Protein AF-A0A1N6JEG5-F1 (afdb_monomer)

Solvent-accessible surface area (backbone atoms only — not comparable to full-atom values): 3666 Å² total; per-residue (Å²): 121,67,66,85,42,55,73,37,43,24,32,38,36,30,46,50,97,88,70,45,81,46,76,48,71,59,26,27,30,72,45,62,59,95,55,37,36,33,33,32,39,83,89,64,52,75,47,79,46,55,63,80,40,91,42,44,73,50,75,42,77,61,131

Secondary structure (DSSP, 8-state):
-GGGGTT-EEEEEEE-TTS-EEEEEEEEEEEEETTEEEEE-TTS-EEEEETTSTTEEEEEE--

Nearest PDB structures (foldseek):
  5n76-assembly2_C  TM=5.832E-01  e=2.425E-01  Rhodospirillum rubrum
  6y8w-assembly1_B  TM=6.202E-01  e=2.874E-01  Rhodospirillum rubrum
  4l0j-assembly1_A  TM=4.511E-01  e=6.980E-02  Esch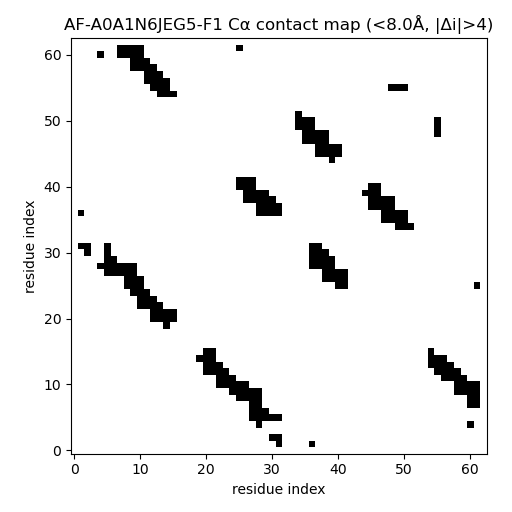erichia coli
  1d1b-assembly1_A  TM=4.656E-01  e=6.347E-01  Dictyostelium discoideum
  1mmn-assembly1_A  TM=4.765E-01  e=7.522E-01  Dictyostelium discoideum

Structure (mmCIF, N/CA/C/O backbone):
data_AF-A0A1N6JEG5-F1
#
_entry.id   AF-A0A1N6JEG5-F1
#
loop_
_atom_site.group_PDB
_atom_site.id
_atom_site.type_symbol
_atom_site.label_atom_id
_atom_site.label_alt_id
_atom_site.label_comp_id
_atom_site.label_asym_id
_atom_site.label_entity_id
_atom_site.label_seq_id
_atom_site.pdbx_PDB_ins_code
_atom_site.Cartn_x
_atom_site.Cartn_y
_atom_site.Cartn_z
_atom_site.occupancy
_atom_site.B_iso_or_equiv
_atom_site.auth_seq_id
_atom_site.auth_comp_id
_atom_site.auth_asym_id
_atom_site.auth_atom_id
_atom_site.pdbx_PDB_model_num
ATOM 1 N N . MET A 1 1 ? -7.278 -8.816 6.610 1.00 76.69 1 MET A N 1
ATOM 2 C CA . MET A 1 1 ? -5.837 -8.820 6.949 1.00 76.69 1 MET A CA 1
ATOM 3 C C . MET A 1 1 ? -5.308 -7.404 7.103 1.00 76.69 1 MET A C 1
ATOM 5 O O . MET A 1 1 ? -4.736 -7.130 8.137 1.00 76.69 1 MET A O 1
ATOM 9 N N . PHE A 1 2 ? -5.520 -6.490 6.145 1.00 85.88 2 PHE A N 1
ATOM 10 C CA . PHE A 1 2 ? -5.117 -5.086 6.339 1.00 85.88 2 PHE A CA 1
ATOM 11 C C . PHE A 1 2 ? -6.030 -4.298 7.294 1.00 85.88 2 PHE A C 1
ATOM 13 O O . PHE A 1 2 ? -5.580 -3.313 7.864 1.00 85.88 2 PHE A O 1
ATOM 20 N N . GLU A 1 3 ? -7.276 -4.734 7.507 1.00 88.00 3 GLU A N 1
ATOM 21 C CA . GLU A 1 3 ? -8.206 -4.090 8.453 1.00 88.00 3 GLU A CA 1
ATOM 22 C C . GLU A 1 3 ? -7.634 -3.987 9.875 1.00 88.00 3 GLU A C 1
ATOM 24 O O . GLU A 1 3 ? -7.838 -2.976 10.542 1.00 88.00 3 GLU A O 1
ATOM 29 N N . ASP A 1 4 ? -6.843 -4.978 10.297 1.00 87.75 4 ASP A N 1
ATOM 30 C CA . ASP A 1 4 ? -6.193 -5.006 11.613 1.00 87.75 4 ASP A CA 1
ATOM 31 C C . ASP A 1 4 ? -5.095 -3.936 11.762 1.00 87.75 4 ASP A C 1
ATOM 33 O O . ASP A 1 4 ? -4.649 -3.657 12.871 1.00 87.75 4 ASP A O 1
ATOM 37 N N . PHE A 1 5 ? -4.656 -3.322 10.658 1.00 89.12 5 PHE A N 1
ATOM 38 C CA . PHE A 1 5 ? -3.620 -2.285 10.636 1.00 89.12 5 PHE A CA 1
ATOM 39 C C . PHE A 1 5 ? -4.196 -0.868 10.485 1.00 89.12 5 PHE A C 1
ATOM 41 O O . PHE A 1 5 ? -3.438 0.091 10.330 1.00 89.12 5 PHE A O 1
ATOM 48 N N . ILE A 1 6 ? -5.525 -0.695 10.460 1.00 94.69 6 ILE A N 1
ATOM 49 C CA . ILE A 1 6 ? -6.139 0.632 10.309 1.00 94.69 6 ILE A CA 1
ATOM 50 C C . ILE A 1 6 ? -5.760 1.516 11.506 1.00 94.69 6 ILE A C 1
ATOM 52 O O . ILE A 1 6 ? -6.022 1.182 12.655 1.00 94.69 6 ILE A O 1
ATOM 56 N N . GLY A 1 7 ? -5.187 2.684 11.214 1.00 95.12 7 GLY A N 1
ATOM 57 C CA . GLY A 1 7 ? -4.659 3.635 12.193 1.00 95.12 7 GLY A CA 1
ATOM 58 C C . GLY A 1 7 ? -3.151 3.515 12.420 1.00 95.12 7 GLY A C 1
ATOM 59 O O . GLY A 1 7 ? -2.542 4.473 12.901 1.00 95.12 7 GLY A O 1
ATOM 60 N N . GLU A 1 8 ? -2.534 2.411 12.000 1.00 95.69 8 GLU A N 1
ATOM 61 C CA . GLU A 1 8 ? -1.118 2.141 12.233 1.00 95.69 8 GLU A CA 1
ATOM 62 C C . GLU A 1 8 ? -0.211 2.773 11.176 1.00 95.69 8 GLU A C 1
ATOM 64 O O . GLU A 1 8 ? -0.599 3.004 10.022 1.00 95.69 8 GLU A O 1
ATOM 69 N N . LYS A 1 9 ? 1.034 3.056 11.579 1.00 96.69 9 LYS A N 1
ATOM 70 C CA . LYS A 1 9 ? 2.090 3.473 10.653 1.00 96.69 9 LYS A CA 1
ATOM 71 C C . LYS A 1 9 ? 2.659 2.257 9.943 1.00 96.69 9 LYS A C 1
ATOM 73 O O . LYS A 1 9 ? 3.027 1.266 10.563 1.00 96.69 9 LYS A O 1
ATOM 78 N N . ILE A 1 10 ? 2.794 2.388 8.635 1.00 95.31 10 ILE A N 1
ATOM 79 C CA . ILE A 1 10 ? 3.278 1.333 7.7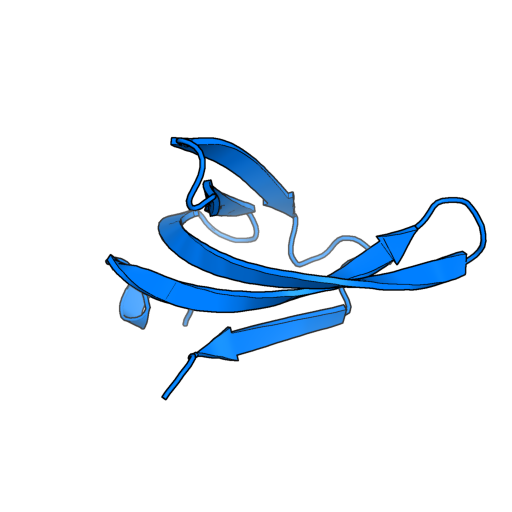64 1.00 95.31 10 ILE A CA 1
ATOM 80 C C . ILE A 1 10 ? 4.443 1.809 6.902 1.00 95.31 10 ILE A C 1
ATOM 82 O O . ILE A 1 10 ? 4.635 3.004 6.627 1.00 95.31 10 ILE A O 1
ATOM 86 N N . LYS A 1 11 ? 5.176 0.821 6.413 1.00 94.69 11 LYS A N 1
ATOM 87 C CA . LYS A 1 11 ? 6.091 0.911 5.287 1.00 94.69 11 LYS A CA 1
ATOM 88 C C . LYS A 1 11 ? 5.519 0.071 4.149 1.00 94.69 11 LYS A C 1
ATOM 90 O O . LYS A 1 11 ? 4.995 -1.011 4.389 1.00 94.69 11 LYS A O 1
ATOM 95 N N . TYR A 1 12 ? 5.629 0.549 2.917 1.00 93.88 12 TYR A N 1
ATOM 96 C CA . TYR A 1 12 ? 5.253 -0.228 1.739 1.00 93.88 12 TYR A CA 1
ATOM 97 C C . TYR A 1 12 ? 6.269 -0.055 0.612 1.00 93.88 12 TYR A C 1
ATOM 99 O O . TYR A 1 12 ? 6.938 0.980 0.523 1.00 93.88 12 TYR A O 1
ATOM 107 N N . VAL A 1 13 ? 6.384 -1.081 -0.229 1.00 95.81 13 VAL A N 1
ATOM 108 C CA . VAL A 1 13 ? 7.324 -1.137 -1.354 1.00 95.81 13 VAL A CA 1
ATOM 109 C C . VAL A 1 13 ? 6.553 -1.304 -2.659 1.00 95.81 13 VAL A C 1
ATOM 111 O O . VAL A 1 13 ? 5.639 -2.131 -2.752 1.00 95.81 13 VAL A O 1
ATOM 114 N N .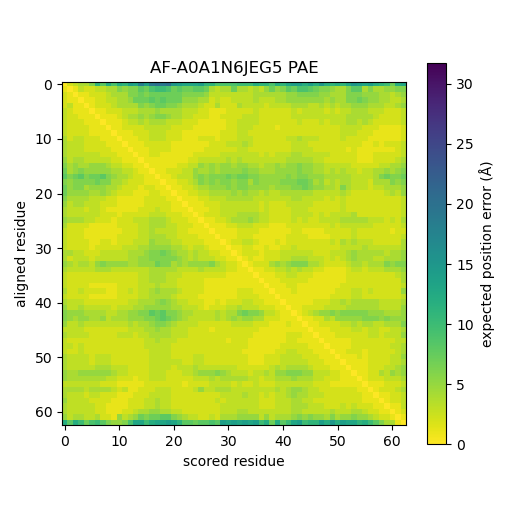 GLN A 1 14 ? 6.919 -0.507 -3.661 1.00 95.69 14 GLN A N 1
ATOM 115 C CA . GLN A 1 14 ? 6.383 -0.584 -5.017 1.00 95.69 14 GLN A CA 1
ATOM 116 C C . GLN A 1 14 ? 7.501 -0.577 -6.055 1.00 95.69 14 GLN A C 1
ATOM 118 O O . GLN A 1 14 ? 8.602 -0.124 -5.771 1.00 95.69 14 GLN A O 1
ATOM 123 N N . ILE A 1 15 ? 7.192 -1.041 -7.261 1.00 96.12 15 ILE A N 1
ATOM 124 C CA . ILE A 1 15 ? 8.052 -0.910 -8.436 1.00 96.12 15 ILE A CA 1
ATOM 125 C C . ILE A 1 15 ? 7.643 0.359 -9.199 1.00 96.12 15 ILE A C 1
ATOM 127 O O . ILE A 1 15 ? 6.449 0.575 -9.442 1.00 96.12 15 ILE A O 1
ATOM 131 N N . ASP A 1 16 ? 8.609 1.209 -9.540 1.00 93.56 16 ASP A N 1
ATOM 132 C CA . ASP A 1 16 ? 8.406 2.407 -10.357 1.00 93.56 16 ASP A CA 1
ATOM 133 C C . ASP A 1 16 ? 8.359 2.096 -11.867 1.00 93.56 16 ASP A C 1
ATOM 135 O O . ASP A 1 16 ? 8.403 0.943 -12.298 1.00 93.56 16 ASP A O 1
ATOM 139 N N . GLU A 1 17 ? 8.213 3.137 -12.687 1.00 91.69 17 GLU A N 1
ATOM 140 C CA . GLU A 1 17 ? 8.116 3.005 -14.147 1.00 91.69 17 GLU A CA 1
ATOM 141 C C . GLU A 1 17 ? 9.414 2.503 -14.798 1.00 91.69 17 GLU A C 1
ATOM 143 O O . GLU A 1 17 ? 9.364 1.887 -15.864 1.00 91.69 17 GLU A O 1
ATOM 148 N N . ASP A 1 18 ? 10.557 2.708 -14.139 1.00 94.38 18 ASP A N 1
ATOM 149 C CA . ASP A 1 18 ? 11.876 2.265 -14.592 1.00 94.38 18 ASP A CA 1
ATOM 150 C C . ASP A 1 18 ? 12.210 0.842 -14.098 1.00 94.38 18 ASP A C 1
ATOM 152 O O . ASP A 1 18 ? 13.256 0.282 -14.439 1.00 94.38 18 ASP A O 1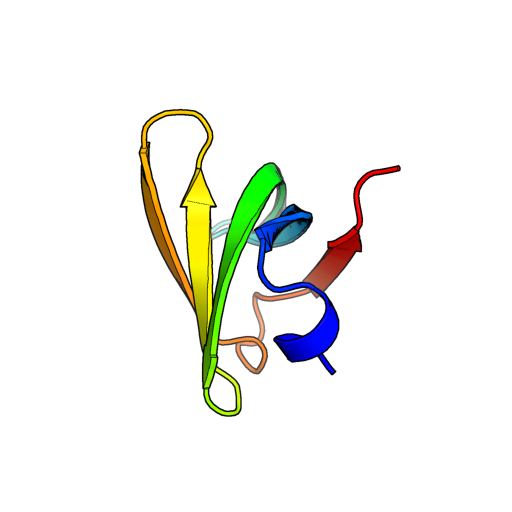
ATOM 156 N N . GLY A 1 19 ? 11.318 0.228 -13.313 1.00 93.25 19 GLY A N 1
ATOM 157 C CA . GLY A 1 19 ? 11.515 -1.092 -12.718 1.00 93.25 19 GLY A CA 1
ATOM 158 C C . GLY A 1 19 ? 12.299 -1.076 -11.401 1.00 93.25 19 GLY A C 1
ATOM 159 O O . GLY A 1 19 ? 12.669 -2.141 -10.904 1.00 93.25 19 GLY A O 1
ATOM 160 N N . GLY A 1 20 ? 12.571 0.102 -10.839 1.00 95.94 20 GLY A N 1
ATOM 161 C CA . GLY A 1 20 ? 13.226 0.283 -9.548 1.00 95.94 20 GLY A CA 1
ATOM 162 C C . GLY A 1 20 ? 12.268 0.088 -8.375 1.00 95.94 20 GLY A C 1
ATOM 163 O O . GLY A 1 20 ? 11.078 0.377 -8.465 1.00 95.94 20 GLY A O 1
ATOM 164 N N . GLU A 1 21 ? 12.780 -0.396 -7.243 1.00 96.00 21 GLU A N 1
ATOM 165 C CA . GLU A 1 21 ? 11.993 -0.483 -6.011 1.00 96.00 21 GLU A CA 1
ATOM 166 C C . GLU A 1 21 ? 11.986 0.856 -5.265 1.00 96.00 21 GLU A C 1
ATOM 168 O O . GLU A 1 21 ? 13.025 1.384 -4.861 1.00 96.00 21 GLU A O 1
ATOM 173 N N . VAL A 1 22 ? 10.789 1.374 -5.009 1.00 95.38 22 VAL A N 1
ATOM 174 C CA . VAL A 1 22 ? 10.540 2.565 -4.202 1.00 95.38 22 VAL A CA 1
ATOM 175 C C . VAL A 1 22 ? 9.911 2.146 -2.881 1.00 95.38 22 VAL A C 1
ATOM 177 O O . VAL A 1 22 ? 8.828 1.563 -2.832 1.00 95.38 22 VAL A O 1
ATOM 180 N N . THR A 1 23 ? 10.586 2.485 -1.785 1.00 95.31 23 THR A N 1
ATOM 181 C CA . THR A 1 23 ? 10.079 2.270 -0.427 1.00 95.31 23 THR A CA 1
ATOM 182 C C . THR A 1 23 ? 9.506 3.565 0.133 1.00 95.31 23 THR A C 1
ATOM 184 O O . THR A 1 23 ? 10.210 4.568 0.242 1.00 95.31 23 THR A O 1
ATOM 187 N N . THR A 1 24 ? 8.247 3.528 0.565 1.00 94.31 24 THR A N 1
ATOM 188 C CA . THR A 1 24 ? 7.610 4.629 1.294 1.00 94.31 24 THR A CA 1
ATOM 189 C C . THR A 1 24 ? 7.415 4.242 2.752 1.00 94.31 24 THR A C 1
ATOM 191 O O . THR A 1 24 ? 6.967 3.140 3.057 1.00 94.31 24 THR A O 1
ATOM 194 N N . MET A 1 25 ? 7.727 5.161 3.668 1.00 95.06 25 MET A N 1
ATOM 195 C CA . MET A 1 25 ? 7.683 4.922 5.113 1.00 95.06 25 MET A CA 1
ATOM 196 C C . MET A 1 25 ? 6.802 5.938 5.838 1.00 95.06 25 MET A C 1
ATOM 198 O O . MET A 1 25 ? 6.672 7.091 5.423 1.00 95.06 25 MET A O 1
ATOM 202 N N . GLY A 1 26 ? 6.230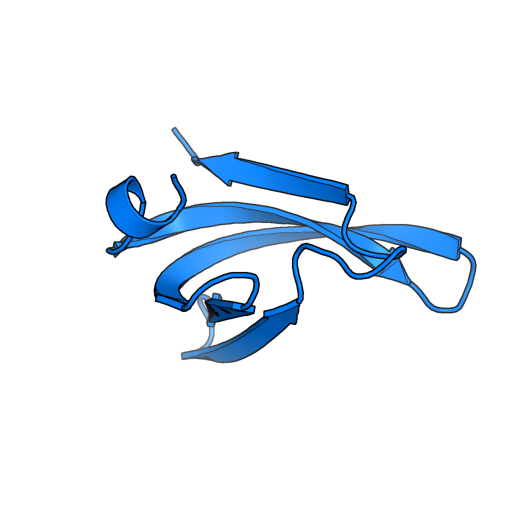 5.509 6.961 1.00 94.19 26 GLY A N 1
ATOM 203 C CA . GLY A 1 26 ? 5.515 6.366 7.903 1.00 94.19 26 GLY A CA 1
ATOM 204 C C . GLY A 1 26 ? 4.123 6.786 7.443 1.00 94.19 26 GLY A C 1
ATOM 205 O O . GLY A 1 26 ? 3.545 7.693 8.038 1.00 94.19 26 GLY A O 1
ATOM 206 N N . SER A 1 27 ? 3.586 6.159 6.395 1.00 96.19 27 SER A N 1
ATOM 207 C CA . SER A 1 27 ? 2.199 6.389 5.985 1.00 96.19 27 SER A CA 1
ATOM 208 C C . SER A 1 27 ? 1.253 5.694 6.955 1.00 96.19 27 SER A C 1
ATOM 210 O O . SER A 1 27 ? 1.556 4.608 7.430 1.00 96.19 27 SER A O 1
ATOM 212 N N . THR A 1 28 ? 0.108 6.300 7.241 1.00 97.12 28 THR A N 1
ATOM 213 C CA . THR A 1 28 ? -0.932 5.684 8.068 1.00 97.12 28 THR A CA 1
ATOM 214 C C . THR A 1 28 ? -1.938 4.965 7.182 1.00 97.12 28 THR A C 1
ATOM 216 O O . THR A 1 28 ? -2.455 5.576 6.241 1.00 97.12 28 THR A O 1
ATOM 219 N N . LEU A 1 29 ? -2.252 3.703 7.480 1.00 96.44 29 LEU A N 1
ATOM 220 C CA . LEU A 1 29 ? -3.367 3.012 6.831 1.00 96.44 29 LEU A CA 1
ATOM 221 C C . LEU A 1 29 ? -4.688 3.564 7.376 1.00 96.44 29 LEU A C 1
ATOM 223 O O . LEU A 1 29 ? -4.922 3.535 8.577 1.00 96.44 29 LEU A O 1
ATOM 227 N N . ILE A 1 30 ? -5.553 4.089 6.508 1.00 97.38 30 ILE A N 1
ATOM 228 C CA . ILE A 1 30 ? -6.812 4.736 6.925 1.00 97.38 30 ILE A CA 1
ATOM 229 C C . ILE A 1 30 ? -8.066 3.984 6.485 1.00 97.38 30 ILE A C 1
ATOM 231 O O . ILE A 1 30 ? -9.134 4.225 7.039 1.00 97.38 30 ILE A O 1
ATOM 235 N N . ASN A 1 31 ? -7.960 3.111 5.484 1.00 96.38 31 ASN A N 1
ATOM 236 C CA . ASN A 1 31 ? -9.031 2.203 5.085 1.00 96.38 31 ASN A CA 1
ATOM 237 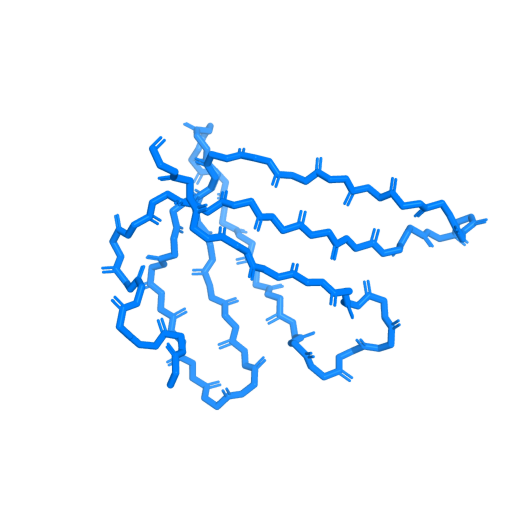C C . ASN A 1 31 ? -8.455 1.035 4.270 1.00 96.38 31 ASN A C 1
ATOM 239 O O . ASN A 1 31 ? -7.430 1.194 3.600 1.00 96.38 31 ASN A O 1
ATOM 243 N N . SER A 1 32 ? -9.157 -0.092 4.257 1.00 94.56 32 SER A N 1
ATOM 244 C CA . SER A 1 32 ? -8.944 -1.195 3.325 1.00 94.56 32 SER A CA 1
ATOM 245 C C . SER A 1 32 ? -10.288 -1.714 2.824 1.00 94.56 32 SER A C 1
ATOM 247 O O . SER A 1 32 ? -11.165 -2.012 3.627 1.00 94.56 32 SER A O 1
ATOM 249 N N . GLU A 1 33 ? -10.439 -1.849 1.511 1.00 94.31 33 GLU A N 1
ATOM 250 C CA . GLU A 1 33 ? -11.639 -2.387 0.873 1.00 94.31 33 GLU A CA 1
ATOM 251 C C . GLU A 1 33 ? -11.229 -3.411 -0.188 1.00 94.31 33 GLU A C 1
ATOM 253 O O . GLU A 1 33 ? -10.717 -3.069 -1.258 1.00 94.31 33 GLU A O 1
ATOM 258 N N . GLY A 1 34 ? -11.410 -4.695 0.130 1.00 90.75 34 GLY A N 1
ATOM 259 C CA . GLY A 1 34 ? -10.956 -5.795 -0.718 1.00 90.75 34 GLY A CA 1
ATOM 260 C C . GLY A 1 34 ? -9.447 -5.726 -0.971 1.00 90.75 34 GLY A C 1
ATOM 261 O O . GLY A 1 34 ? -8.649 -5.968 -0.069 1.00 90.75 34 GLY A O 1
ATOM 262 N N . TYR A 1 35 ? -9.068 -5.392 -2.207 1.00 92.75 35 TYR A N 1
ATOM 263 C CA . TYR A 1 35 ? -7.674 -5.274 -2.651 1.00 92.75 35 TYR A CA 1
ATOM 264 C C . TYR A 1 35 ? -7.137 -3.841 -2.637 1.00 92.75 35 TYR A C 1
ATOM 266 O O . TYR A 1 35 ? -5.950 -3.628 -2.896 1.00 92.75 35 TYR A O 1
ATOM 274 N N . LEU A 1 36 ? -7.990 -2.856 -2.360 1.00 95.44 36 LEU A N 1
ATOM 275 C CA . LEU A 1 36 ? -7.600 -1.458 -2.293 1.00 95.44 36 LEU A CA 1
ATOM 276 C C . LEU A 1 36 ? -7.276 -1.078 -0.856 1.00 95.44 36 LEU A C 1
ATOM 278 O O . LEU A 1 36 ? -8.044 -1.351 0.065 1.00 95.44 36 LEU A O 1
ATOM 282 N N . ILE A 1 37 ? -6.164 -0.381 -0.674 1.00 95.88 37 ILE A N 1
ATOM 283 C CA . ILE A 1 37 ? -5.820 0.257 0.592 1.00 95.88 37 ILE A CA 1
ATOM 284 C C . ILE A 1 37 ? -5.724 1.760 0.392 1.00 95.88 37 ILE A C 1
ATOM 286 O O . ILE A 1 37 ? -5.264 2.241 -0.646 1.00 95.88 37 ILE A O 1
AT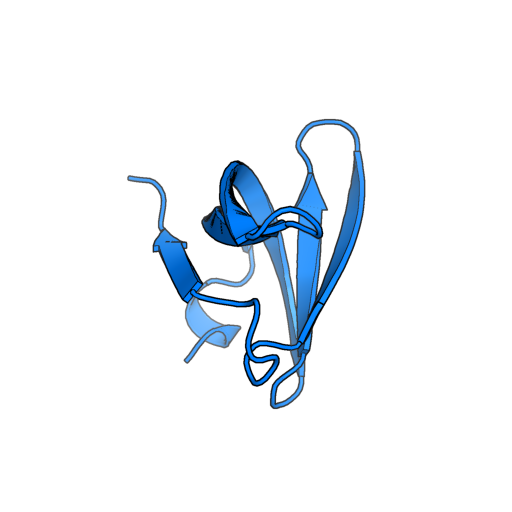OM 290 N N . LYS A 1 38 ? -6.159 2.510 1.399 1.00 96.75 38 LYS A N 1
ATOM 291 C CA . LYS A 1 38 ? -6.064 3.964 1.427 1.00 96.75 38 LYS A CA 1
ATOM 292 C C . LYS A 1 38 ? -5.084 4.367 2.513 1.00 96.75 38 LYS A C 1
ATOM 294 O O . LYS A 1 38 ? -5.247 3.990 3.671 1.00 96.75 38 LYS A O 1
ATOM 299 N N . LEU A 1 39 ? -4.094 5.155 2.130 1.00 96.88 39 LEU A N 1
ATOM 300 C CA . LEU A 1 39 ? -2.996 5.592 2.974 1.00 96.88 39 LEU A CA 1
ATOM 301 C C . LEU A 1 39 ? -3.002 7.110 3.104 1.00 96.88 39 LEU A C 1
ATOM 303 O O . LEU A 1 39 ? -3.385 7.817 2.171 1.00 96.88 39 LEU A O 1
ATOM 307 N N . LYS A 1 40 ? -2.538 7.609 4.246 1.00 97.44 40 LYS A N 1
ATOM 308 C CA . LYS A 1 40 ? -2.247 9.024 4.464 1.00 97.44 40 LYS A CA 1
ATOM 309 C C . LYS A 1 40 ? -0.762 9.193 4.766 1.00 97.44 40 LYS A C 1
ATOM 311 O O . LYS A 1 40 ? -0.279 8.699 5.782 1.00 97.44 40 LYS A O 1
ATOM 316 N N . ALA A 1 41 ? -0.042 9.889 3.897 1.00 94.31 41 ALA A N 1
ATOM 317 C CA . ALA A 1 41 ? 1.363 10.211 4.095 1.00 94.31 41 ALA A CA 1
ATOM 318 C C . ALA A 1 41 ? 1.551 11.174 5.287 1.00 94.31 41 ALA A C 1
ATOM 320 O O . ALA A 1 41 ? 0.635 11.940 5.608 1.00 94.31 41 ALA A O 1
ATOM 321 N N . PRO A 1 42 ? 2.753 11.240 5.897 1.00 90.75 42 PRO A N 1
ATOM 322 C CA . PRO A 1 42 ? 3.051 12.196 6.970 1.00 90.75 42 PRO A CA 1
ATOM 323 C C . PRO A 1 42 ? 2.760 13.660 6.609 1.00 90.75 42 PRO A C 1
ATOM 325 O O . PRO A 1 42 ? 2.409 14.457 7.473 1.00 90.75 42 PRO A O 1
ATOM 328 N N . ARG A 1 43 ? 2.889 14.013 5.323 1.00 92.56 43 ARG A N 1
ATOM 329 C CA . ARG A 1 43 ? 2.621 15.362 4.796 1.00 92.56 43 ARG A CA 1
ATOM 330 C C . ARG A 1 43 ? 1.133 15.657 4.582 1.00 92.56 43 ARG A C 1
ATOM 332 O O . ARG A 1 43 ? 0.779 16.791 4.290 1.00 92.56 43 ARG A O 1
ATOM 339 N N . GLY A 1 44 ? 0.267 14.663 4.770 1.00 92.25 44 GLY A N 1
ATOM 340 C CA . GLY A 1 44 ? -1.182 14.783 4.631 1.00 92.25 44 GLY A CA 1
ATOM 341 C C . GLY A 1 44 ? -1.738 14.278 3.301 1.00 92.25 44 GLY A C 1
ATOM 342 O O . GLY A 1 44 ? -2.953 14.096 3.219 1.00 92.25 44 GLY A O 1
ATOM 343 N N . ASP A 1 45 ? -0.880 14.003 2.315 1.00 96.19 45 ASP A N 1
ATOM 344 C CA . ASP A 1 45 ? -1.284 13.453 1.021 1.00 96.19 45 ASP A CA 1
ATOM 345 C C . ASP A 1 45 ? -1.965 12.094 1.187 1.00 96.19 45 ASP A C 1
ATOM 347 O O . ASP A 1 45 ? -1.576 11.284 2.032 1.00 96.19 45 ASP A O 1
ATOM 351 N N . ILE A 1 46 ? -2.994 11.847 0.380 1.00 96.12 46 ILE A N 1
ATOM 352 C CA . ILE A 1 46 ? -3.734 10.588 0.392 1.00 96.12 46 ILE A CA 1
ATOM 353 C C . ILE A 1 46 ? -3.388 9.791 -0.858 1.00 96.12 46 ILE A C 1
ATOM 355 O O . ILE A 1 46 ? -3.561 10.279 -1.973 1.00 96.12 46 ILE A O 1
ATOM 359 N N . THR A 1 47 ? -2.994 8.538 -0.654 1.00 94.88 47 THR A N 1
ATOM 360 C CA . THR A 1 47 ? -2.671 7.589 -1.723 1.00 94.88 47 THR A CA 1
ATOM 361 C C . THR A 1 47 ? -3.618 6.400 -1.647 1.00 94.88 47 THR A C 1
ATOM 363 O O . THR A 1 47 ? -3.932 5.917 -0.559 1.00 94.88 47 THR A O 1
ATOM 366 N N . ILE A 1 48 ? -4.078 5.915 -2.798 1.00 95.44 48 ILE A N 1
ATOM 367 C CA . ILE A 1 48 ? -4.819 4.656 -2.907 1.00 95.44 48 ILE A CA 1
ATOM 368 C C . ILE A 1 48 ? -3.930 3.670 -3.654 1.00 95.44 48 ILE A C 1
ATOM 370 O O . ILE A 1 48 ? -3.425 3.994 -4.726 1.00 95.44 48 ILE A O 1
ATOM 374 N N . ILE A 1 49 ? -3.738 2.481 -3.088 1.00 94.88 49 ILE A N 1
ATOM 375 C CA . ILE A 1 49 ? -2.908 1.426 -3.672 1.00 94.88 49 ILE A CA 1
ATOM 376 C C . ILE A 1 49 ? -3.781 0.212 -3.950 1.00 94.88 49 ILE A C 1
ATOM 378 O O . ILE A 1 49 ? -4.553 -0.217 -3.093 1.00 94.88 49 ILE A O 1
ATOM 382 N N . ASN A 1 50 ? -3.628 -0.353 -5.145 1.00 95.25 50 ASN A N 1
ATOM 3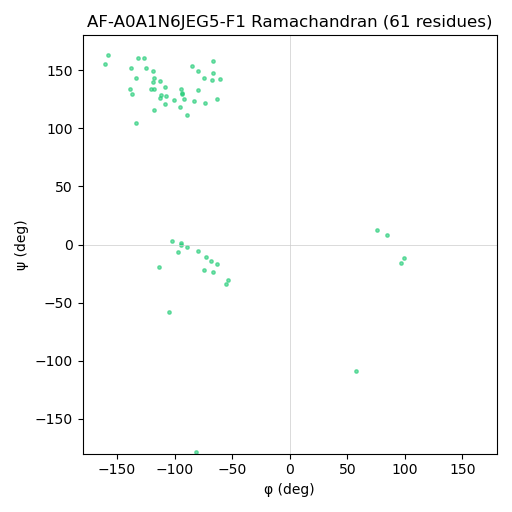83 C CA . ASN A 1 50 ? -4.153 -1.669 -5.468 1.00 95.25 50 ASN A CA 1
ATOM 384 C C . ASN A 1 50 ? -3.102 -2.732 -5.130 1.00 95.25 50 ASN A C 1
ATOM 386 O O . ASN A 1 50 ? -2.076 -2.829 -5.796 1.00 95.25 50 ASN A O 1
ATOM 390 N N . THR A 1 51 ? -3.375 -3.536 -4.108 1.00 94.44 51 THR A N 1
ATOM 391 C CA . THR A 1 51 ? -2.450 -4.563 -3.602 1.00 94.44 51 THR A CA 1
ATOM 392 C C . THR A 1 51 ? -2.314 -5.778 -4.521 1.00 94.44 51 THR A C 1
ATOM 394 O O . THR A 1 51 ? -1.403 -6.575 -4.330 1.00 94.44 51 THR A O 1
ATOM 397 N N . THR A 1 52 ? -3.168 -5.924 -5.542 1.00 94.94 52 THR A N 1
ATOM 398 C CA . THR A 1 52 ? -3.007 -6.961 -6.579 1.00 94.94 52 THR A CA 1
ATOM 399 C C . THR A 1 52 ? -2.272 -6.455 -7.816 1.00 94.94 52 THR A C 1
ATOM 401 O O . THR A 1 52 ? -2.131 -7.202 -8.784 1.00 94.94 52 THR A O 1
ATOM 404 N N . ALA A 1 53 ? -1.877 -5.180 -7.852 1.00 95.06 53 ALA A N 1
ATOM 405 C CA . ALA A 1 53 ? -1.110 -4.649 -8.968 1.00 95.06 53 ALA A CA 1
ATOM 406 C C . ALA A 1 53 ? 0.282 -5.293 -8.994 1.00 95.06 53 ALA A C 1
ATOM 408 O O . ALA A 1 53 ? 0.898 -5.497 -7.952 1.00 95.06 53 ALA A O 1
ATOM 409 N N . SER A 1 54 ? 0.804 -5.582 -10.188 1.00 93.62 54 SER A N 1
ATOM 410 C CA . SER A 1 54 ? 2.117 -6.227 -10.350 1.00 93.62 54 SER A CA 1
ATOM 411 C C . SER A 1 54 ? 3.280 -5.386 -9.825 1.00 93.62 54 SER A C 1
ATOM 413 O O . SER A 1 54 ? 4.373 -5.906 -9.636 1.00 93.62 54 SER A O 1
ATOM 415 N N . ASN A 1 55 ? 3.056 -4.088 -9.620 1.00 93.56 55 ASN A N 1
ATOM 416 C CA . ASN A 1 55 ? 4.029 -3.168 -9.057 1.00 93.56 55 ASN A CA 1
ATOM 417 C C . ASN A 1 55 ? 3.893 -2.994 -7.538 1.00 93.56 55 ASN A C 1
ATOM 419 O O . ASN A 1 55 ? 4.629 -2.196 -6.972 1.00 93.56 55 ASN A O 1
ATOM 423 N N . PHE A 1 56 ? 2.960 -3.676 -6.870 1.00 95.25 56 PHE A N 1
ATOM 424 C CA . PHE A 1 56 ? 2.902 -3.715 -5.412 1.00 95.25 56 PHE A CA 1
ATOM 425 C C . PHE A 1 56 ? 3.699 -4.916 -4.905 1.00 95.25 56 PHE A C 1
ATOM 427 O O . PHE A 1 56 ? 3.450 -6.047 -5.317 1.00 95.25 56 PHE A O 1
ATOM 434 N N . VAL A 1 57 ? 4.654 -4.665 -4.010 1.00 94.81 57 VAL A N 1
ATOM 435 C CA . VAL A 1 57 ? 5.587 -5.696 -3.541 1.00 94.81 57 VAL A CA 1
ATOM 436 C C . VAL A 1 57 ? 5.221 -6.150 -2.134 1.00 94.81 57 VAL A C 1
ATOM 438 O O . VAL A 1 57 ? 4.958 -7.330 -1.909 1.00 94.81 57 VAL A O 1
ATOM 441 N N . SER A 1 58 ? 5.188 -5.224 -1.175 1.00 94.19 58 SER A N 1
ATOM 442 C CA . SER A 1 58 ? 4.905 -5.559 0.221 1.00 94.19 58 SER A CA 1
ATOM 443 C C . SER A 1 58 ? 4.383 -4.372 1.027 1.00 94.19 58 SER A C 1
ATOM 445 O O . SER A 1 58 ? 4.518 -3.207 0.639 1.00 94.19 58 SER A O 1
ATOM 447 N N . LEU A 1 59 ? 3.791 -4.695 2.179 1.00 93.62 59 LEU A N 1
ATOM 448 C CA . LEU A 1 59 ? 3.398 -3.760 3.226 1.00 93.62 59 LEU A CA 1
ATOM 449 C C . LEU A 1 59 ? 3.731 -4.372 4.584 1.00 93.62 59 LEU A C 1
ATOM 451 O 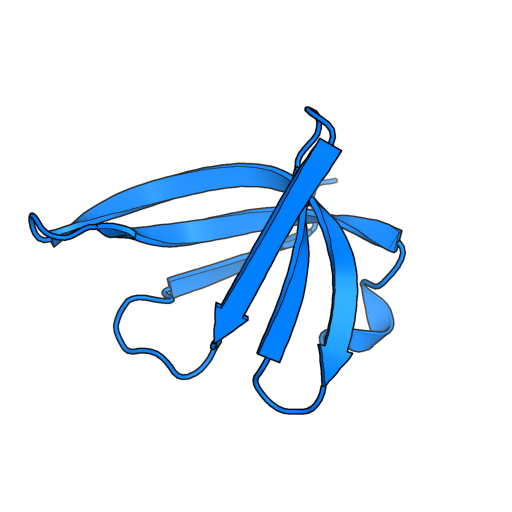O . LEU A 1 59 ? 3.419 -5.533 4.841 1.00 93.62 59 LEU A O 1
ATOM 455 N N . GLU A 1 60 ? 4.346 -3.570 5.442 1.00 94.00 60 GLU A N 1
ATOM 456 C CA . GLU A 1 60 ? 4.836 -3.950 6.764 1.00 94.00 60 GLU A CA 1
ATOM 457 C C . GLU A 1 60 ? 4.408 -2.894 7.789 1.00 94.00 60 GLU A C 1
ATOM 459 O O . GLU A 1 60 ? 4.400 -1.695 7.490 1.00 94.00 60 GLU A O 1
ATOM 464 N N . LEU A 1 61 ? 4.071 -3.330 9.003 1.00 93.06 61 LEU A N 1
ATOM 465 C CA . LEU A 1 61 ? 3.931 -2.424 10.141 1.00 93.06 61 LEU A CA 1
ATOM 466 C C . LEU A 1 61 ? 5.295 -1.840 10.511 1.00 93.06 61 LEU A C 1
ATOM 468 O O . LEU A 1 61 ? 6.329 -2.491 10.355 1.00 93.06 61 LEU A O 1
ATOM 472 N N . MET A 1 62 ? 5.289 -0.604 10.994 1.00 91.81 62 MET A N 1
ATOM 473 C CA . MET A 1 62 ? 6.470 -0.004 11.602 1.00 91.81 62 MET A CA 1
ATOM 474 C C . MET A 1 62 ? 6.391 -0.192 13.116 1.00 91.81 62 MET A C 1
ATOM 476 O O . MET A 1 62 ? 5.445 0.306 13.724 1.00 91.81 62 MET A O 1
ATOM 480 N N . ASP A 1 63 ? 7.369 -0.905 13.679 1.00 79.00 63 ASP A N 1
ATOM 481 C CA . ASP A 1 63 ? 7.576 -1.027 15.131 1.00 79.00 63 ASP A CA 1
ATOM 482 C C . ASP A 1 63 ? 7.863 0.332 15.805 1.00 79.00 63 ASP A C 1
ATOM 484 O O . ASP A 1 63 ? 8.476 1.221 15.155 1.00 79.00 63 ASP A O 1
#

Sequence (63 aa):
MFEDFIGEKIKYVQIDEDGGEVTTMGSTLINSEGYLIKLKAPRGDITIINTTASNFVSLELMD

Foldseek 3Di:
DCVVQAQFWKKWWFQDPVRDIDIDGRWGFHDDDPQWTWTAHPVGDIDIDRCPDPGTDDMDTDD

Mean predicted aligned error: 3.02 Å

pLDDT: mean 93.79, std 3.68, range [76.69, 97.44]

Radius of gyration: 11.05 Å; Cα contacts (8 Å, |Δi|>4): 124; chains: 1; bounding box: 25×24×30 Å